Protein AF-A0A1T2A270-F1 (afdb_monomer_lite)

Structure (mmCIF, N/CA/C/O backbone):
data_AF-A0A1T2A270-F1
#
_entry.id   AF-A0A1T2A270-F1
#
loop_
_atom_site.group_PDB
_atom_site.id
_atom_site.type_symbol
_atom_site.label_atom_id
_atom_site.label_alt_id
_atom_site.label_comp_id
_atom_site.label_asym_id
_atom_site.label_entity_id
_atom_site.label_seq_id
_atom_site.pdbx_PDB_ins_code
_atom_site.Cartn_x
_atom_site.Cartn_y
_atom_site.Cartn_z
_at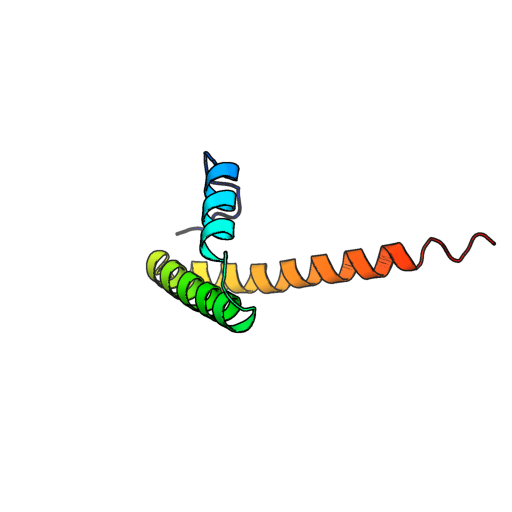om_site.occupancy
_atom_site.B_iso_or_equiv
_atom_site.auth_seq_id
_atom_site.auth_comp_id
_atom_site.auth_asym_id
_atom_site.auth_atom_id
_atom_site.pdbx_PDB_model_num
ATOM 1 N N . MET A 1 1 ? -15.125 2.354 12.914 1.00 56.31 1 MET A N 1
ATOM 2 C CA . MET A 1 1 ? -14.758 0.909 12.858 1.00 56.31 1 MET A CA 1
ATOM 3 C C . MET A 1 1 ? -13.382 0.741 13.504 1.00 56.31 1 MET A C 1
ATOM 5 O O . MET A 1 1 ? -12.727 1.747 13.704 1.00 56.31 1 MET A O 1
ATOM 9 N N . SER A 1 2 ? -12.934 -0.464 13.877 1.00 70.12 2 SER A N 1
ATOM 10 C CA . SER A 1 2 ? -11.587 -0.658 14.461 1.00 70.12 2 SER A CA 1
ATOM 11 C C . SER A 1 2 ? -10.575 -1.080 13.397 1.00 70.12 2 SER A C 1
ATOM 13 O O . SER A 1 2 ? -10.904 -1.913 12.547 1.00 70.12 2 SER A O 1
ATOM 15 N N . LEU A 1 3 ? -9.349 -0.549 13.456 1.00 68.00 3 LEU A N 1
ATOM 16 C CA . LEU A 1 3 ? -8.271 -0.939 12.551 1.00 68.00 3 LEU A CA 1
ATOM 17 C C . LEU A 1 3 ? -7.899 -2.416 12.759 1.00 68.00 3 LEU A C 1
ATOM 19 O O . LEU A 1 3 ? -7.590 -2.849 13.867 1.00 68.00 3 LEU A O 1
ATOM 23 N N . GLN A 1 4 ? -7.923 -3.197 11.680 1.00 69.38 4 GLN A N 1
ATOM 24 C CA . GLN A 1 4 ? -7.486 -4.593 11.680 1.00 69.38 4 GLN A CA 1
ATOM 25 C C . GLN A 1 4 ? -6.050 -4.655 11.159 1.00 69.38 4 GLN A C 1
ATOM 27 O O . GLN A 1 4 ? -5.801 -4.398 9.983 1.00 69.38 4 GLN A O 1
ATOM 32 N N . THR A 1 5 ? -5.105 -4.969 12.041 1.00 69.44 5 THR A N 1
ATOM 33 C CA . THR A 1 5 ? -3.673 -5.096 11.713 1.00 69.44 5 THR A CA 1
ATOM 34 C C . THR A 1 5 ? -3.224 -6.550 11.564 1.00 69.44 5 THR A C 1
ATOM 36 O O . THR A 1 5 ? -2.084 -6.809 11.179 1.00 69.44 5 THR A O 1
ATOM 39 N N . GLU A 1 6 ? -4.118 -7.501 11.841 1.00 63.47 6 GLU A N 1
ATOM 40 C CA . GLU A 1 6 ? -3.886 -8.927 11.640 1.00 63.47 6 GLU A CA 1
ATOM 41 C C . GLU A 1 6 ? -4.109 -9.332 10.177 1.00 63.47 6 GLU A C 1
ATOM 43 O O . GLU A 1 6 ? -4.869 -8.704 9.433 1.00 63.47 6 GLU A O 1
ATOM 48 N N . LEU A 1 7 ? -3.425 -10.398 9.755 1.00 62.38 7 LEU A N 1
ATOM 49 C CA . LEU A 1 7 ? -3.458 -10.916 8.390 1.00 62.38 7 LEU A CA 1
ATOM 50 C C . LEU A 1 7 ? -4.849 -11.482 8.056 1.00 62.38 7 LEU A C 1
ATOM 52 O O . LEU A 1 7 ? -5.108 -12.671 8.200 1.00 62.38 7 LEU A O 1
ATOM 56 N N . ASN A 1 8 ? -5.749 -10.623 7.581 1.00 63.81 8 ASN A N 1
ATOM 57 C CA . ASN A 1 8 ? -7.144 -10.966 7.287 1.00 63.81 8 ASN A CA 1
ATOM 58 C C . ASN A 1 8 ? -7.369 -11.412 5.824 1.00 63.81 8 ASN A C 1
ATOM 60 O O . ASN A 1 8 ? -8.443 -11.226 5.251 1.00 63.81 8 ASN A O 1
ATOM 64 N N . ILE A 1 9 ? -6.337 -11.955 5.174 1.00 69.25 9 ILE A N 1
ATOM 65 C CA . ILE A 1 9 ? -6.382 -12.378 3.767 1.00 69.25 9 ILE A CA 1
ATOM 66 C C . ILE A 1 9 ? -6.170 -13.888 3.723 1.00 69.25 9 ILE A C 1
ATOM 68 O O . ILE A 1 9 ? -5.156 -14.369 4.213 1.00 69.25 9 ILE A O 1
ATOM 72 N N . LYS A 1 10 ? -7.132 -14.628 3.154 1.00 70.50 10 LYS A N 1
ATOM 73 C CA . LYS A 1 10 ? -7.105 -16.103 3.091 1.00 70.50 10 LYS A CA 1
ATOM 74 C C . LYS A 1 10 ? -6.040 -16.670 2.152 1.00 70.50 10 LYS A C 1
ATOM 76 O O . LYS A 1 10 ? -5.562 -17.766 2.399 1.00 70.50 10 LYS A O 1
ATOM 81 N N . ASP A 1 11 ? -5.721 -15.949 1.081 1.00 78.25 11 ASP A N 1
ATOM 82 C CA . ASP A 1 11 ? -4.725 -16.344 0.081 1.00 78.25 11 ASP A CA 1
ATOM 83 C C . ASP A 1 11 ? -3.757 -15.178 -0.142 1.00 78.25 11 ASP A C 1
ATOM 85 O O . ASP A 1 11 ? -3.830 -14.421 -1.113 1.00 78.25 11 ASP A O 1
ATOM 89 N N . HIS A 1 12 ? -2.932 -14.951 0.877 1.00 75.94 12 HIS A N 1
ATOM 90 C CA . HIS A 1 12 ? -1.921 -13.896 0.895 1.00 75.94 12 HIS A CA 1
ATOM 91 C C . HIS A 1 12 ? -0.938 -14.058 -0.268 1.00 75.94 12 HIS A C 1
ATOM 93 O O . HIS A 1 12 ? -0.606 -13.062 -0.907 1.00 75.94 12 HIS A O 1
ATOM 99 N N . ASP A 1 13 ? -0.537 -15.291 -0.581 1.00 79.38 13 ASP A N 1
ATOM 100 C CA . ASP A 1 13 ? 0.453 -15.589 -1.616 1.00 79.38 13 ASP A CA 1
ATOM 101 C C . ASP A 1 13 ? -0.068 -15.200 -3.004 1.00 79.38 13 ASP A C 1
ATOM 103 O O . ASP A 1 13 ? 0.568 -14.401 -3.697 1.00 79.38 13 ASP A O 1
ATOM 107 N N . ALA A 1 14 ? -1.276 -15.639 -3.381 1.00 83.88 14 ALA A N 1
ATOM 108 C CA . ALA A 1 14 ? -1.857 -15.272 -4.674 1.00 83.88 14 ALA A CA 1
ATOM 109 C C . ALA A 1 14 ? -2.124 -13.763 -4.798 1.00 83.88 14 ALA A C 1
ATOM 111 O O . ALA A 1 14 ? -2.091 -13.200 -5.899 1.00 83.88 14 ALA A O 1
ATOM 112 N N . LEU A 1 15 ? -2.404 -13.078 -3.684 1.00 83.69 15 LEU A N 1
ATOM 113 C CA . LEU A 1 15 ? -2.597 -11.632 -3.693 1.00 83.69 15 LEU A CA 1
ATOM 114 C C . LEU A 1 15 ? -1.268 -10.876 -3.826 1.00 83.69 15 LEU A C 1
ATOM 116 O O . LEU A 1 15 ? -1.198 -9.910 -4.590 1.00 83.69 15 LEU A O 1
ATOM 120 N N . TYR A 1 16 ? -0.215 -11.332 -3.144 1.00 81.19 16 TYR A N 1
ATOM 121 C CA . TYR A 1 16 ? 1.135 -10.796 -3.307 1.00 81.19 16 TYR A CA 1
ATOM 122 C C . TYR A 1 16 ? 1.627 -10.977 -4.742 1.00 81.19 16 TYR A C 1
ATOM 124 O O . TYR A 1 16 ? 2.125 -10.020 -5.335 1.00 81.19 16 TYR A O 1
ATOM 132 N N . GLU A 1 17 ? 1.415 -12.146 -5.347 1.00 88.50 17 GLU A N 1
ATOM 133 C CA . GLU A 1 17 ? 1.746 -12.378 -6.756 1.00 88.50 17 GLU A CA 1
ATOM 134 C C . GLU A 1 17 ? 1.025 -11.397 -7.686 1.00 88.50 17 GLU A C 1
ATOM 136 O O . GLU A 1 17 ? 1.646 -10.814 -8.577 1.00 88.50 17 GLU A O 1
ATOM 141 N N . LYS A 1 18 ? -0.272 -11.155 -7.461 1.00 88.44 18 LYS A N 1
ATOM 142 C CA . LYS A 1 18 ? -1.048 -10.176 -8.239 1.00 88.44 18 LYS A CA 1
ATOM 143 C C . LYS A 1 18 ? -0.524 -8.756 -8.066 1.00 88.44 18 LYS A C 1
ATOM 145 O O . LYS A 1 18 ? -0.465 -8.015 -9.050 1.00 88.44 18 LYS A O 1
ATOM 150 N N . LEU A 1 19 ? -0.128 -8.376 -6.851 1.00 88.12 19 LEU A N 1
ATOM 151 C CA . LEU A 1 19 ? 0.473 -7.071 -6.597 1.00 88.12 19 LEU A CA 1
ATOM 152 C C . LEU A 1 19 ? 1.780 -6.936 -7.384 1.00 88.12 19 LEU A C 1
ATOM 154 O O . LEU A 1 19 ? 1.905 -6.020 -8.187 1.00 88.12 19 LEU A O 1
ATOM 158 N N . ILE A 1 20 ? 2.707 -7.888 -7.260 1.00 88.44 20 ILE A N 1
ATOM 159 C CA . ILE A 1 20 ? 3.981 -7.861 -7.998 1.00 88.44 20 ILE A CA 1
ATOM 160 C C . ILE A 1 20 ? 3.758 -7.851 -9.515 1.00 88.44 20 ILE A C 1
ATOM 162 O O . ILE A 1 20 ? 4.392 -7.075 -10.231 1.00 88.44 20 ILE A O 1
ATOM 166 N N . ALA A 1 21 ? 2.818 -8.654 -10.014 1.00 91.06 21 ALA A N 1
ATOM 167 C CA . ALA A 1 21 ? 2.459 -8.668 -11.428 1.00 91.06 21 ALA A CA 1
ATOM 168 C C . ALA A 1 21 ? 1.939 -7.305 -11.913 1.00 91.06 21 ALA A C 1
ATOM 170 O O . ALA A 1 21 ? 2.229 -6.914 -13.041 1.00 91.06 21 ALA A O 1
ATOM 171 N N . THR A 1 22 ? 1.240 -6.559 -11.054 1.00 90.62 22 THR A N 1
ATOM 172 C CA . THR A 1 22 ? 0.741 -5.206 -11.351 1.00 90.62 22 THR A CA 1
ATOM 173 C C . THR A 1 22 ? 1.880 -4.192 -11.528 1.00 90.62 22 THR A C 1
ATOM 175 O O . THR A 1 22 ? 1.728 -3.221 -12.264 1.00 90.62 22 THR A O 1
ATOM 178 N N . HIS A 1 23 ? 3.046 -4.436 -10.923 1.00 89.25 23 HIS A N 1
ATOM 179 C CA . HIS A 1 23 ? 4.242 -3.603 -11.090 1.00 89.25 23 HIS A CA 1
ATOM 180 C C . HIS A 1 23 ? 5.140 -4.029 -12.264 1.00 89.25 23 HIS A C 1
ATOM 182 O O . HIS A 1 23 ? 6.094 -3.323 -12.601 1.00 89.25 23 HIS A O 1
ATOM 188 N N . LYS A 1 24 ? 4.875 -5.175 -12.904 1.00 89.94 24 LYS A N 1
ATOM 189 C CA . LYS A 1 24 ? 5.743 -5.717 -13.955 1.00 89.94 24 LYS A CA 1
ATOM 190 C C . LYS A 1 24 ? 5.773 -4.794 -15.176 1.00 89.94 24 LYS A C 1
ATOM 192 O O . LYS A 1 24 ? 4.748 -4.532 -15.794 1.00 89.94 24 LYS A O 1
ATOM 197 N N . GLY A 1 25 ? 6.977 -4.374 -15.564 1.00 90.44 25 GLY A N 1
ATOM 198 C CA . GLY A 1 25 ? 7.196 -3.503 -16.723 1.00 90.44 25 GLY A CA 1
ATOM 199 C C . GLY A 1 25 ? 7.070 -2.007 -16.428 1.00 90.44 25 GLY A C 1
ATOM 200 O O . GLY A 1 25 ? 7.226 -1.217 -17.351 1.00 90.44 25 GLY A O 1
ATOM 201 N N . LEU A 1 26 ? 6.828 -1.623 -15.170 1.00 94.12 26 LEU A N 1
ATOM 202 C CA . LEU A 1 26 ? 6.847 -0.228 -14.738 1.00 94.12 26 LEU A CA 1
ATOM 203 C C . LEU A 1 26 ? 8.255 0.199 -14.319 1.00 94.12 26 LEU A C 1
ATOM 205 O O . LEU A 1 26 ? 9.000 -0.561 -13.697 1.00 94.12 26 LEU A O 1
ATOM 209 N N . THR A 1 27 ? 8.595 1.449 -14.612 1.00 94.94 27 THR A N 1
ATOM 210 C CA . THR A 1 27 ? 9.743 2.131 -14.006 1.00 94.94 27 THR A CA 1
ATOM 211 C C . THR A 1 27 ? 9.510 2.373 -12.513 1.00 94.94 27 THR A C 1
ATOM 213 O O . THR A 1 27 ? 8.383 2.307 -12.019 1.00 94.94 27 THR A O 1
ATOM 216 N N . GLU A 1 28 ? 10.563 2.717 -11.769 1.00 91.38 28 GLU A N 1
ATOM 217 C CA . GLU A 1 28 ? 10.440 3.063 -10.345 1.00 91.38 28 GLU A CA 1
ATOM 218 C C . GLU A 1 28 ? 9.447 4.209 -10.103 1.00 91.38 28 GLU A C 1
ATOM 220 O O . GLU A 1 28 ? 8.633 4.145 -9.180 1.00 91.38 28 GLU A O 1
ATOM 225 N N . ALA A 1 29 ? 9.459 5.232 -10.964 1.00 94.31 29 ALA A N 1
ATOM 226 C CA . ALA A 1 29 ? 8.552 6.372 -10.860 1.00 94.31 29 ALA A CA 1
ATOM 227 C C . ALA A 1 29 ? 7.088 5.973 -11.111 1.00 94.31 29 ALA A C 1
ATOM 229 O O . ALA A 1 29 ? 6.189 6.398 -10.384 1.00 94.31 29 ALA A O 1
ATOM 230 N N . GLU A 1 30 ? 6.837 5.125 -12.109 1.00 93.88 30 GLU A N 1
ATOM 231 C CA . GLU A 1 30 ? 5.495 4.611 -12.405 1.00 93.88 30 GLU A CA 1
ATOM 232 C C . GLU A 1 30 ? 4.997 3.663 -11.313 1.00 93.88 30 GLU A C 1
ATOM 234 O O . GLU A 1 30 ? 3.832 3.726 -10.925 1.00 93.88 30 GLU A O 1
ATOM 239 N N . SER A 1 31 ? 5.888 2.836 -10.770 1.00 91.81 31 SER A N 1
ATOM 240 C CA . SER A 1 31 ? 5.624 1.960 -9.630 1.00 91.81 31 SER A CA 1
ATOM 241 C C . SER A 1 31 ? 5.232 2.768 -8.384 1.00 91.81 31 SER A C 1
ATOM 243 O O . SER A 1 31 ? 4.232 2.467 -7.727 1.00 91.81 31 SER A O 1
ATOM 245 N N . ALA A 1 32 ? 5.945 3.863 -8.102 1.00 92.62 32 ALA A N 1
ATOM 246 C CA . ALA A 1 32 ? 5.602 4.784 -7.021 1.00 92.62 32 ALA A CA 1
ATOM 247 C C . ALA A 1 32 ? 4.251 5.484 -7.259 1.00 92.62 32 ALA A C 1
ATOM 249 O O . ALA A 1 32 ? 3.434 5.586 -6.341 1.00 92.62 32 ALA A O 1
ATOM 250 N N . ALA A 1 33 ? 3.977 5.918 -8.493 1.00 94.44 33 ALA A N 1
ATOM 251 C CA . ALA A 1 33 ? 2.692 6.511 -8.857 1.00 94.44 33 ALA A CA 1
ATOM 252 C C . ALA A 1 33 ? 1.531 5.507 -8.732 1.00 94.44 33 ALA A C 1
ATOM 254 O O . ALA A 1 33 ? 0.441 5.879 -8.291 1.00 94.44 33 ALA A O 1
ATOM 255 N N . LEU A 1 34 ? 1.758 4.238 -9.084 1.00 95.00 34 LEU A N 1
ATOM 256 C CA . LEU A 1 34 ? 0.790 3.159 -8.902 1.00 95.00 34 LEU A CA 1
ATOM 257 C C . LEU A 1 34 ? 0.469 2.953 -7.420 1.00 95.00 34 LEU A C 1
ATOM 259 O O . LEU A 1 34 ? -0.705 2.933 -7.050 1.00 95.00 34 LEU A O 1
ATOM 263 N N . ASN A 1 35 ? 1.496 2.901 -6.570 1.00 92.81 35 ASN A N 1
ATOM 264 C CA . ASN A 1 35 ? 1.326 2.783 -5.123 1.00 92.81 35 ASN A CA 1
ATOM 265 C C . ASN A 1 35 ? 0.533 3.954 -4.536 1.00 92.81 35 ASN A C 1
ATOM 267 O O . ASN A 1 35 ? -0.385 3.736 -3.749 1.00 92.81 35 ASN A O 1
ATOM 271 N N . ALA A 1 36 ? 0.820 5.191 -4.951 1.00 94.06 36 ALA A N 1
ATOM 272 C CA . ALA A 1 36 ? 0.076 6.361 -4.487 1.00 94.06 36 ALA A CA 1
ATOM 273 C C . ALA A 1 36 ? -1.418 6.281 -4.850 1.00 94.06 36 ALA A C 1
ATOM 275 O O . ALA A 1 36 ? -2.279 6.539 -4.009 1.00 94.06 36 ALA A O 1
ATOM 276 N N . ARG A 1 37 ? -1.741 5.869 -6.084 1.00 95.75 37 ARG A N 1
ATOM 277 C CA . ARG A 1 37 ? -3.134 5.670 -6.521 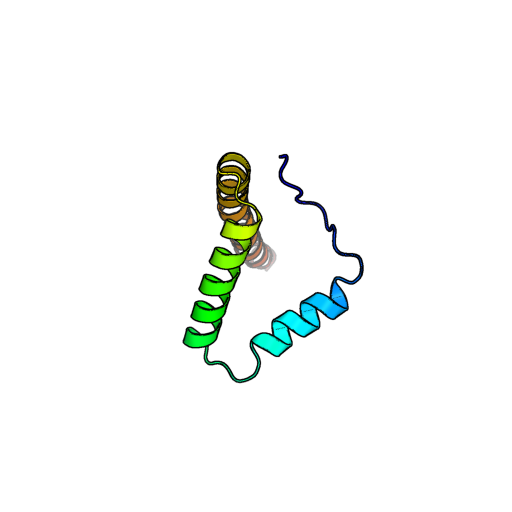1.00 95.75 37 ARG A CA 1
ATOM 278 C C . ARG A 1 37 ? -3.823 4.561 -5.730 1.00 95.75 37 ARG A C 1
ATOM 280 O O . ARG A 1 37 ? -4.966 4.742 -5.320 1.00 95.75 37 ARG A O 1
ATOM 287 N N . LEU A 1 38 ? -3.133 3.445 -5.495 1.00 94.19 38 LEU A N 1
ATOM 288 C CA . LEU A 1 38 ? -3.663 2.332 -4.711 1.00 94.19 38 LEU A CA 1
ATOM 2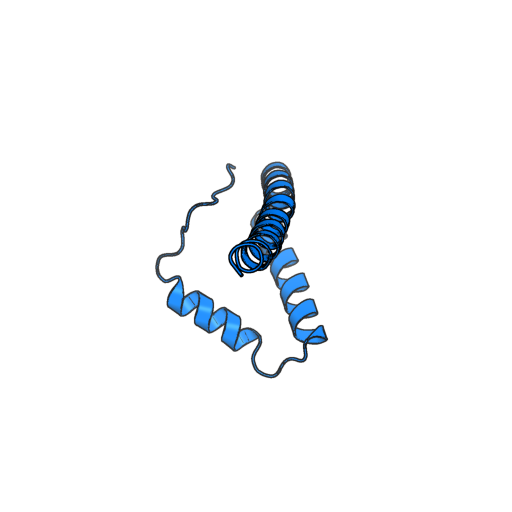89 C C . LEU A 1 38 ? -3.978 2.764 -3.275 1.00 94.19 38 LEU A C 1
ATOM 291 O O . LEU A 1 38 ? -5.075 2.499 -2.791 1.00 94.19 38 LEU A O 1
ATOM 295 N N . VAL A 1 39 ? -3.064 3.489 -2.624 1.00 91.88 39 VAL A N 1
ATOM 296 C CA . VAL A 1 39 ? -3.280 4.033 -1.275 1.00 91.88 39 VAL A CA 1
ATOM 297 C C . VAL A 1 39 ? -4.515 4.931 -1.241 1.00 91.88 39 VAL A C 1
ATOM 299 O O . VAL A 1 39 ? -5.366 4.739 -0.381 1.00 91.88 39 VAL A O 1
ATOM 302 N N . LEU A 1 40 ? -4.676 5.847 -2.201 1.00 9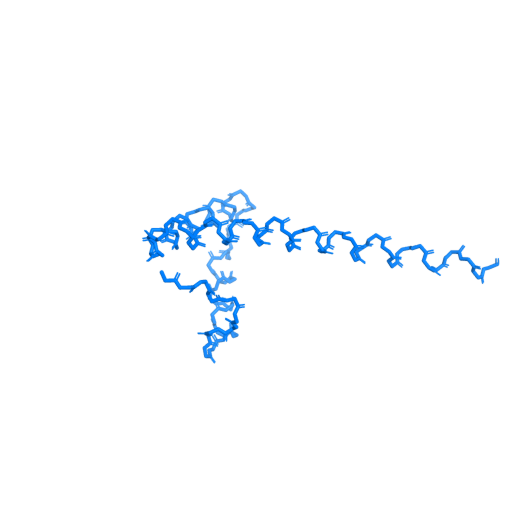3.56 40 LEU A N 1
ATOM 303 C CA . LEU A 1 40 ? -5.859 6.715 -2.270 1.00 93.56 40 LEU A CA 1
ATOM 304 C C . LEU A 1 40 ? -7.167 5.926 -2.442 1.00 93.56 40 LEU A C 1
ATOM 306 O O . LEU A 1 40 ? -8.164 6.239 -1.795 1.00 93.56 40 LEU A O 1
ATOM 310 N N . ILE A 1 41 ? -7.169 4.886 -3.282 1.00 94.06 41 ILE A N 1
ATOM 311 C CA . ILE A 1 41 ? -8.335 4.007 -3.463 1.00 94.06 41 ILE A CA 1
ATOM 312 C C . ILE A 1 41 ? -8.688 3.304 -2.147 1.00 94.06 41 ILE A C 1
ATOM 314 O O . ILE A 1 41 ? -9.855 3.288 -1.757 1.00 94.06 41 ILE A O 1
ATOM 318 N N . LEU A 1 42 ? -7.694 2.755 -1.447 1.00 91.62 42 LEU A N 1
ATOM 319 C CA . LEU A 1 42 ? -7.902 2.064 -0.174 1.00 91.62 42 LEU A CA 1
ATOM 320 C C . LEU A 1 42 ? -8.354 3.024 0.930 1.00 91.62 42 LEU A C 1
ATOM 322 O O . LEU A 1 42 ? -9.246 2.683 1.700 1.00 91.62 42 LEU A O 1
ATOM 326 N N . MET A 1 43 ? -7.808 4.241 0.971 1.00 91.12 43 MET A N 1
ATOM 327 C CA . MET A 1 43 ? -8.252 5.280 1.902 1.00 91.12 43 MET A CA 1
ATOM 328 C C . MET A 1 43 ? -9.729 5.624 1.700 1.00 91.12 43 MET A C 1
ATOM 330 O O . MET A 1 43 ? -10.487 5.677 2.667 1.00 91.12 43 MET A O 1
ATOM 334 N N . ASN A 1 44 ? -10.152 5.787 0.443 1.00 90.50 44 ASN A N 1
ATOM 335 C CA . ASN A 1 44 ? -11.554 6.030 0.107 1.00 90.50 44 ASN A CA 1
ATOM 336 C C . ASN A 1 44 ? -12.452 4.837 0.458 1.00 90.50 44 ASN A C 1
ATOM 338 O O . ASN A 1 44 ? -13.597 5.035 0.851 1.00 90.50 44 ASN A O 1
ATOM 342 N N . HIS A 1 45 ? -11.950 3.607 0.315 1.00 91.38 45 HIS A N 1
ATOM 343 C CA . HIS A 1 45 ? -12.688 2.402 0.688 1.00 91.38 45 HIS A CA 1
ATOM 344 C C . HIS A 1 45 ? -12.891 2.284 2.205 1.00 91.38 45 HIS A C 1
ATOM 346 O O . HIS A 1 45 ? -13.968 1.882 2.637 1.00 91.38 45 HIS A O 1
ATOM 352 N N . VAL A 1 46 ? -11.880 2.650 3.002 1.00 92.00 46 VAL A N 1
ATOM 353 C CA . VAL A 1 46 ? -11.972 2.672 4.470 1.00 92.00 46 VAL A CA 1
ATOM 354 C C . VAL A 1 46 ? -12.933 3.766 4.938 1.00 92.00 46 VAL A C 1
ATOM 356 O O . VAL A 1 46 ? -13.790 3.494 5.773 1.00 92.00 46 VAL A O 1
ATOM 359 N N . GLY A 1 47 ? -12.808 4.990 4.412 1.00 88.31 47 GLY A N 1
ATOM 360 C CA . GLY A 1 47 ? -13.763 6.091 4.617 1.00 88.31 47 GLY A CA 1
ATOM 361 C C . GLY A 1 47 ? -13.884 6.651 6.046 1.00 88.31 47 GLY A C 1
ATOM 362 O O . GLY A 1 47 ? -14.566 7.654 6.237 1.00 88.31 47 GLY A O 1
ATOM 363 N N . ASP A 1 48 ? -13.229 6.034 7.031 1.00 92.81 48 ASP A N 1
ATOM 364 C CA . ASP A 1 48 ? -13.264 6.395 8.451 1.00 92.81 48 ASP A CA 1
ATOM 365 C C . ASP A 1 48 ? -11.979 7.155 8.850 1.00 92.81 48 ASP A C 1
ATOM 367 O O . ASP A 1 48 ? -10.897 6.556 8.851 1.00 92.81 48 ASP A O 1
ATOM 371 N N . PRO A 1 49 ? -12.059 8.463 9.172 1.00 89.31 49 PRO A N 1
ATOM 372 C CA . PRO A 1 49 ? -10.892 9.275 9.516 1.00 89.31 49 PRO A CA 1
ATOM 373 C C . PRO A 1 49 ? -10.091 8.748 10.712 1.00 89.31 49 PRO A C 1
ATOM 375 O O . PRO A 1 49 ? -8.864 8.788 10.667 1.00 89.31 49 PRO A O 1
ATOM 378 N N . GLU A 1 50 ? -10.750 8.209 11.743 1.00 90.25 50 GLU A N 1
ATOM 379 C CA . GLU A 1 50 ? -10.072 7.719 12.953 1.00 90.25 50 GLU A CA 1
ATOM 380 C C . GLU A 1 50 ? -9.210 6.487 12.637 1.00 90.25 50 GLU A C 1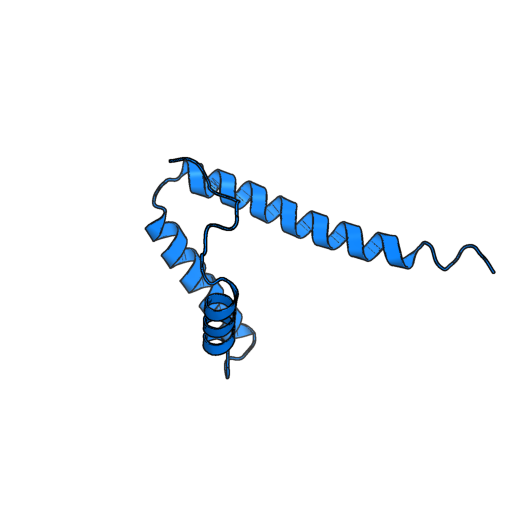
ATOM 382 O O . GLU A 1 50 ? -8.056 6.389 13.060 1.00 90.25 50 GLU A O 1
ATOM 387 N N . VAL A 1 51 ? -9.733 5.584 11.800 1.00 90.56 51 VAL A N 1
ATOM 388 C CA . VAL A 1 51 ? -9.004 4.399 11.316 1.00 90.56 51 VAL A CA 1
ATOM 389 C C . VAL A 1 51 ? -7.805 4.800 10.455 1.00 90.56 51 VAL A C 1
ATOM 391 O O . VAL A 1 51 ? -6.738 4.186 10.538 1.00 90.56 51 VAL A O 1
ATOM 394 N N . LEU A 1 52 ? -7.959 5.831 9.621 1.00 90.44 52 LEU A N 1
ATOM 395 C CA . LEU A 1 52 ? -6.882 6.330 8.767 1.00 90.44 52 LEU A CA 1
ATOM 396 C C . LEU A 1 52 ? -5.765 6.997 9.581 1.00 90.44 52 LEU A C 1
ATOM 398 O O . LEU A 1 52 ? -4.588 6.751 9.311 1.00 90.44 52 LEU A O 1
ATOM 402 N N . GLU A 1 53 ? -6.110 7.791 10.595 1.00 92.00 53 GLU A N 1
ATOM 403 C CA . GLU A 1 53 ? -5.136 8.409 11.501 1.00 92.00 53 GLU A CA 1
ATOM 404 C C . GLU A 1 53 ? -4.318 7.359 12.266 1.00 92.00 53 GLU A C 1
ATOM 406 O O . GLU A 1 53 ? -3.084 7.448 12.319 1.00 92.00 53 GLU A O 1
ATOM 411 N N . GLU A 1 54 ? -4.979 6.322 12.788 1.00 90.25 54 GLU A N 1
ATOM 412 C CA . GLU A 1 54 ? -4.313 5.195 13.445 1.00 90.25 54 GLU A CA 1
ATOM 413 C C . GLU A 1 54 ? -3.370 4.455 12.477 1.00 90.25 54 GLU A C 1
ATOM 415 O O . GLU A 1 54 ? -2.201 4.199 12.798 1.00 90.25 54 GLU A O 1
ATOM 420 N N . ALA A 1 55 ? -3.829 4.188 11.249 1.00 89.38 55 ALA A N 1
ATOM 421 C CA . ALA A 1 55 ? -3.022 3.546 10.214 1.00 89.38 55 ALA A CA 1
ATOM 422 C C . ALA A 1 55 ? -1.772 4.369 9.849 1.00 89.38 55 ALA A C 1
ATOM 424 O O . ALA A 1 55 ? -0.677 3.810 9.716 1.00 89.38 55 ALA A O 1
ATOM 425 N N . PHE A 1 56 ? -1.886 5.699 9.739 1.00 90.62 56 PHE A N 1
ATOM 426 C CA . PHE A 1 56 ? -0.737 6.575 9.480 1.00 90.62 56 PHE A CA 1
ATOM 427 C C . PHE A 1 56 ? 0.275 6.556 10.627 1.00 90.62 56 PHE A C 1
ATOM 429 O O . PHE A 1 56 ? 1.490 6.504 10.389 1.00 90.62 56 PHE A O 1
ATOM 436 N N . ALA A 1 57 ? -0.204 6.576 11.874 1.00 90.88 57 ALA A N 1
ATOM 437 C CA . ALA A 1 57 ? 0.654 6.502 13.049 1.00 90.88 57 ALA A CA 1
ATOM 438 C C . ALA A 1 57 ? 1.450 5.188 13.082 1.00 90.88 57 ALA A C 1
ATOM 440 O O . ALA A 1 57 ? 2.660 5.211 13.336 1.00 90.88 57 ALA A O 1
ATOM 441 N N . LEU A 1 58 ? 0.807 4.061 12.766 1.00 87.38 58 LEU A N 1
ATOM 442 C CA . LEU A 1 58 ? 1.452 2.748 12.690 1.00 87.38 58 LEU A CA 1
ATOM 443 C C . LEU A 1 58 ? 2.450 2.655 11.529 1.00 87.38 58 LEU A C 1
ATOM 445 O O . LEU A 1 58 ? 3.589 2.233 11.741 1.00 87.38 58 LEU A O 1
ATOM 449 N N . ALA A 1 59 ? 2.095 3.126 10.330 1.00 87.88 59 ALA A N 1
ATOM 450 C CA . ALA A 1 59 ? 2.996 3.127 9.173 1.00 87.88 59 ALA A CA 1
ATOM 451 C C . ALA A 1 59 ? 4.311 3.885 9.459 1.00 87.88 59 ALA A C 1
ATOM 453 O O . ALA A 1 59 ? 5.403 3.407 9.129 1.00 87.88 59 ALA A O 1
ATOM 454 N N . ARG A 1 60 ? 4.238 5.025 10.167 1.00 87.19 60 ARG A N 1
ATOM 455 C CA . ARG A 1 60 ? 5.423 5.794 10.607 1.00 87.19 60 ARG A CA 1
ATOM 456 C C . ARG A 1 60 ? 6.277 5.079 11.655 1.00 87.19 60 ARG A C 1
ATOM 458 O O . ARG A 1 60 ? 7.442 5.447 11.839 1.00 87.19 60 ARG A O 1
ATOM 465 N N . GLN A 1 61 ? 5.720 4.132 12.405 1.00 84.50 61 GLN A N 1
ATOM 466 C CA . GLN A 1 61 ? 6.446 3.351 13.411 1.00 84.50 61 GLN A CA 1
ATOM 467 C C . GLN A 1 61 ? 7.128 2.131 12.788 1.00 84.50 61 GLN A C 1
ATOM 469 O O . GLN A 1 61 ? 8.309 1.894 13.055 1.00 84.50 61 GLN A O 1
ATOM 474 N N . SER A 1 62 ? 6.436 1.417 11.900 1.00 76.56 62 SER A N 1
ATOM 475 C CA . SER A 1 62 ? 6.954 0.221 11.225 1.00 76.56 62 SER A CA 1
ATOM 476 C C . SER A 1 62 ? 8.167 0.524 10.340 1.00 76.56 62 SER A C 1
ATOM 478 O O . SER A 1 62 ? 9.173 -0.180 10.421 1.00 76.56 62 SER A O 1
ATOM 480 N N . GLY A 1 63 ? 8.150 1.638 9.594 1.00 63.22 63 GLY A N 1
ATOM 481 C CA . GLY A 1 63 ? 9.312 2.074 8.803 1.00 63.22 63 GLY A CA 1
ATOM 482 C C . GLY A 1 63 ? 10.548 2.428 9.646 1.00 63.22 63 GLY A C 1
ATOM 483 O O . GLY A 1 63 ? 11.674 2.393 9.156 1.00 63.22 63 GLY A O 1
ATOM 484 N N . ARG A 1 64 ? 10.361 2.732 10.937 1.00 60.03 64 ARG A N 1
ATOM 485 C CA . ARG A 1 64 ? 11.443 3.076 11.872 1.00 60.03 64 ARG A CA 1
ATOM 486 C C . ARG A 1 64 ? 12.049 1.846 12.541 1.00 60.03 64 ARG A C 1
ATOM 488 O O . ARG A 1 64 ? 13.256 1.821 12.760 1.00 60.03 64 ARG A O 1
ATOM 495 N N . LYS A 1 65 ? 11.235 0.820 12.825 1.00 51.81 65 LYS A N 1
ATOM 496 C CA . LYS A 1 65 ? 11.729 -0.480 13.308 1.00 51.81 65 LYS A CA 1
ATOM 497 C C . LYS A 1 65 ? 12.608 -1.172 12.265 1.00 51.81 65 LYS A C 1
ATOM 499 O O . LYS A 1 65 ? 13.668 -1.657 12.633 1.00 51.81 65 LYS A O 1
ATOM 504 N N . ALA A 1 66 ? 12.222 -1.128 10.986 1.00 51.78 66 ALA A N 1
ATOM 505 C CA . ALA A 1 66 ? 13.023 -1.698 9.898 1.00 51.78 66 ALA A CA 1
ATOM 506 C C . ALA A 1 66 ? 14.419 -1.055 9.776 1.00 51.78 66 ALA A C 1
ATOM 508 O O . ALA A 1 66 ? 15.378 -1.744 9.453 1.00 51.78 66 ALA A O 1
ATOM 509 N N . LYS A 1 67 ? 14.545 0.246 10.082 1.00 47.81 67 LYS A N 1
ATOM 510 C CA . LYS A 1 67 ? 15.828 0.964 10.046 1.00 47.81 67 LYS A CA 1
ATOM 511 C C . LYS A 1 67 ? 16.719 0.674 11.263 1.00 47.81 67 LYS A C 1
ATOM 513 O O . LYS A 1 67 ? 17.933 0.621 11.122 1.00 47.81 67 LYS A O 1
ATOM 518 N N . LEU A 1 68 ? 16.130 0.444 12.442 1.00 53.53 68 LEU A N 1
ATOM 519 C CA . LEU A 1 68 ? 16.881 0.152 13.671 1.00 53.53 68 LEU A CA 1
ATOM 520 C C . LEU A 1 68 ? 17.505 -1.257 13.664 1.00 53.53 68 LEU A C 1
ATOM 522 O O . LEU A 1 68 ? 18.591 -1.442 14.198 1.00 53.53 68 LEU A O 1
ATOM 526 N N . THR A 1 69 ? 16.859 -2.243 13.033 1.00 55.00 69 THR A N 1
ATOM 527 C CA . THR A 1 69 ? 17.376 -3.623 12.965 1.00 55.00 69 THR A CA 1
ATOM 528 C C . THR A 1 69 ? 18.527 -3.798 11.974 1.00 55.00 69 THR A C 1
ATOM 530 O O . THR A 1 69 ? 19.348 -4.687 12.167 1.00 55.00 69 THR A O 1
ATOM 533 N N . SER A 1 70 ? 18.613 -2.962 10.935 1.00 54.84 70 SER A N 1
ATOM 534 C CA . SER A 1 70 ? 19.706 -2.994 9.951 1.00 54.84 70 SER A CA 1
ATOM 535 C C . SER A 1 70 ? 21.005 -2.348 10.449 1.00 54.84 70 SER A C 1
ATOM 537 O O . SER A 1 70 ? 22.079 -2.753 10.009 1.00 54.84 70 SER A O 1
ATOM 539 N N . ASP A 1 71 ? 20.931 -1.401 11.391 1.00 56.62 71 ASP A N 1
ATOM 540 C CA . ASP A 1 71 ? 22.118 -0.714 11.924 1.00 56.62 71 ASP A CA 1
ATOM 541 C C . ASP A 1 71 ? 22.780 -1.483 13.091 1.00 56.62 71 ASP A C 1
ATOM 543 O O . ASP A 1 71 ? 23.981 -1.346 13.317 1.00 56.62 71 ASP A O 1
ATOM 547 N N . THR A 1 72 ? 22.048 -2.339 13.820 1.00 55.16 72 THR A N 1
ATOM 548 C CA . THR A 1 72 ? 22.609 -3.102 14.958 1.00 55.16 72 THR A CA 1
ATOM 549 C C . THR A 1 72 ? 23.418 -4.334 14.528 1.00 55.16 72 THR 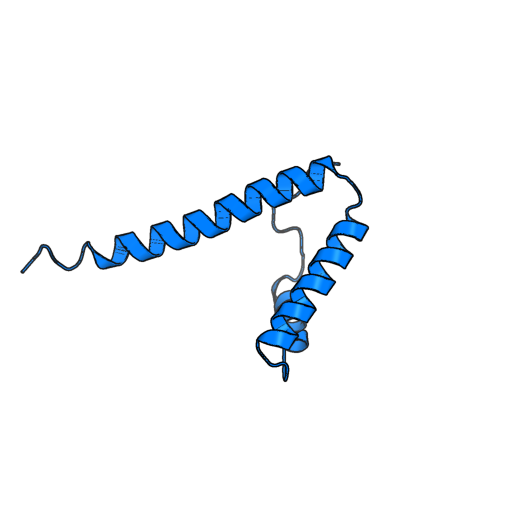A C 1
ATOM 551 O O . THR A 1 72 ? 24.466 -4.598 15.114 1.00 55.16 72 THR A O 1
ATOM 554 N N . THR A 1 73 ? 23.031 -5.047 13.463 1.00 55.84 73 THR A N 1
ATOM 555 C CA . THR A 1 73 ? 23.757 -6.253 13.000 1.00 55.84 73 THR A CA 1
ATOM 556 C C . THR A 1 73 ? 25.129 -5.970 12.381 1.00 55.84 73 THR A C 1
ATOM 558 O O . THR A 1 73 ? 25.939 -6.884 12.256 1.00 55.84 73 THR A O 1
ATOM 561 N N . ALA A 1 74 ? 25.425 -4.721 12.006 1.00 55.09 74 ALA A N 1
ATOM 562 C CA . ALA A 1 74 ? 26.733 -4.344 11.467 1.00 55.09 74 ALA A CA 1
ATOM 563 C C . ALA A 1 74 ? 27.799 -4.102 12.557 1.00 55.09 74 ALA A C 1
ATOM 565 O O . ALA A 1 74 ? 28.988 -4.117 12.248 1.00 55.09 74 ALA A O 1
ATOM 566 N N . ASN A 1 75 ? 27.404 -3.894 13.821 1.00 55.06 75 ASN A N 1
ATOM 567 C CA . ASN A 1 75 ? 28.328 -3.475 14.884 1.00 55.06 75 ASN A CA 1
ATOM 568 C C . ASN A 1 75 ? 28.756 -4.603 15.848 1.00 55.06 75 ASN A C 1
ATOM 570 O O . ASN A 1 75 ? 29.629 -4.387 16.682 1.00 55.06 75 ASN A O 1
ATOM 574 N N . GLU A 1 76 ? 28.187 -5.808 15.744 1.00 55.00 76 GLU A N 1
ATOM 575 C CA . GLU A 1 76 ? 28.547 -6.938 16.625 1.00 55.00 76 GLU A CA 1
ATOM 576 C C . GLU A 1 76 ? 29.682 -7.820 16.074 1.00 55.00 76 GLU A C 1
ATOM 578 O O . GLU A 1 76 ? 30.284 -8.585 16.821 1.00 55.00 76 GLU A O 1
ATOM 583 N N . VAL A 1 77 ? 30.049 -7.684 14.794 1.00 58.69 77 VAL A N 1
ATOM 584 C CA . VAL A 1 77 ? 31.134 -8.476 14.178 1.00 58.69 77 VAL A CA 1
ATOM 585 C C . VAL A 1 77 ? 32.526 -7.834 14.290 1.00 58.69 77 VAL A C 1
ATOM 587 O O . VAL A 1 77 ? 33.500 -8.435 13.849 1.00 58.69 77 VAL A O 1
ATOM 590 N N . ASN A 1 78 ? 32.653 -6.643 14.893 1.00 56.25 78 ASN A N 1
ATOM 591 C CA . ASN A 1 78 ? 33.913 -5.880 14.940 1.00 56.25 78 ASN A CA 1
ATOM 592 C C . ASN A 1 78 ? 34.562 -5.777 16.340 1.00 56.25 78 ASN A C 1
ATOM 594 O O . ASN A 1 78 ? 35.379 -4.890 16.576 1.00 56.25 78 ASN A O 1
ATOM 598 N N . THR A 1 79 ? 34.213 -6.648 17.292 1.00 57.25 79 THR A N 1
ATOM 599 C CA . THR A 1 79 ? 34.781 -6.618 18.661 1.00 57.25 79 THR A CA 1
ATOM 600 C C . THR A 1 79 ? 35.450 -7.921 19.112 1.00 57.25 79 THR A C 1
ATOM 602 O O . THR A 1 79 ? 35.831 -8.031 20.274 1.00 57.25 79 THR A O 1
ATOM 605 N N . LEU A 1 80 ? 35.646 -8.894 18.214 1.00 56.31 80 LEU A N 1
ATOM 606 C CA . LEU A 1 80 ? 36.318 -10.171 18.517 1.00 56.31 80 LEU A CA 1
ATOM 607 C C . LEU A 1 80 ? 37.523 -10.475 17.603 1.00 56.31 80 LEU A C 1
ATOM 609 O O . LEU A 1 80 ? 37.787 -11.637 17.298 1.00 56.31 80 LEU A O 1
ATOM 613 N N . SER A 1 81 ? 38.266 -9.457 17.162 1.00 48.06 81 SER A N 1
ATOM 614 C CA . SER A 1 81 ? 39.623 -9.644 16.611 1.00 48.06 81 SER A CA 1
ATOM 615 C C . SER A 1 81 ? 40.679 -9.120 17.568 1.00 48.06 81 SER A C 1
ATOM 617 O O . SER A 1 81 ? 40.459 -8.020 18.121 1.00 48.06 81 SER A O 1
#

Foldseek 3Di:
DAADPDDPDPCPPVVVVVLVVVCPPPDPVVNVVVVVVVVVVVCVVVVDPVNVVVVVVVVVVVVVVVVVVVVVVVPPVPPPD

Sequence (81 aa):
MSLQTELNIKDHDALYEKLIATHKGLTEAESAALNARLVLILMNHVGDPEVLEEAFALARQSGRKAKLTSDTTANEVNTLS

Radius of gyration: 17.62 Å; chains: 1; bounding box: 54×26×35 Å

pLDDT: mean 78.65, std 15.66, range [47.81, 95.75]

Secondary structure (DSSP, 8-state):
-----S---TTHHHHHHHHHHHHTT--HHHHHHHHHHHHHHHHHHH--HHHHHHHHHHHHHHHHHHHHHHHHTTSSSSS--